Protein AF-A0A835RKT8-F1 (afdb_monomer)

InterPro domains:
  IPR011527 ABC transporter type 1, transmembrane domain [PF00664] (12-120)
  IPR011527 ABC transporter type 1, transmembrane domain [PS50929] (11-123)
  IPR036640 ABC transporter type 1, transmembrane domain superfamily [G3DSA:1.20.1560.10] (1-123)
  IPR036640 ABC transporter type 1, transmembrane domain superfamily [SSF90123] (6-122)

pLDDT: mean 78.13, std 9.98, range [38.5, 91.0]

Radius of gyration: 26.15 Å; Cα contacts (8 Å, |Δi|>4): 42; chains: 1; bounding box: 47×31×78 Å

Sequence (123 aa):
MINASAWRQALLGGAGAIVFGAVKPVYCYALGGLIMVYFIKDHDEMKDKTRTYALIFVGLSVVSLVVNILQHYNLGVMGENLTRRVRERMLSKILTFEVGWFDEEENSTGAICSRIANNATVV

Nearest PDB structures (foldseek):
  4ayw-assembly1_A-2  TM=8.638E-01  e=2.128E-02  Homo sapiens
  7y48-assembly1_B  TM=8.694E-01  e=2.389E-02  Homo sapiens
  8px9-assembly1_A  TM=7.807E-01  e=4.395E+00  Escherichia coli
  5szi-assembly1_B  TM=6.544E-01  e=3.290E+00  Homo sapiens

Secondary structure (DSSP, 8-state):
---HHHHHHHHHHHHHHHHHHHHHHHHHHHHHHHHHHTT-S-HHHHHHHHHHHHHHHHHHHHHHHHHHHHHHHHHHHHHHHHHHHHHHHHHHHHTTS-GGGGSSGGG-HHHHHHHHHHHHH--

Solvent-accessible surface area (backbone atoms only — not comparable to full-atom values): 6950 Å² total; per-residue (Å²): 140,91,53,73,70,59,51,54,54,51,49,54,44,50,54,45,47,52,54,56,59,50,48,54,62,53,50,52,51,53,50,55,52,51,59,57,44,71,70,50,87,50,70,68,63,34,53,56,52,51,54,53,52,50,52,52,50,53,53,52,50,54,52,52,51,53,47,49,53,51,44,55,50,51,50,51,57,50,48,54,54,48,54,52,52,51,51,53,51,53,52,59,53,57,75,67,57,59,74,73,60,48,70,38,87,81,42,25,72,67,51,45,53,50,48,55,54,52,67,66,63,73,118

Foldseek 3Di:
DPPDVVVVLVVVLVVLVVVLVVLVVVVVVLVVVLVVLVPDPDPVSSVVVNVVSVVVVVVSVVSNVVSVVSNVVSCVVSLVVVLVVVLVVLVVVLVPDDPVQCVDPCNPPVNSVVVNVVVSPPD

Organism: Vanilla planifolia (NCBI:txid51239)

Structure (mmCIF, N/CA/C/O backbone):
data_AF-A0A835RKT8-F1
#
_entry.id   AF-A0A835RKT8-F1
#
loop_
_atom_site.group_PDB
_atom_site.id
_atom_site.type_symbol
_atom_site.label_atom_id
_atom_site.label_alt_id
_atom_site.label_comp_id
_atom_site.label_asym_id
_atom_site.label_entity_id
_atom_site.label_seq_id
_atom_site.pdbx_PDB_ins_code
_atom_site.Cartn_x
_atom_site.Cartn_y
_atom_site.Cartn_z
_atom_site.occupancy
_atom_site.B_iso_or_equiv
_atom_site.auth_seq_id
_atom_site.auth_comp_id
_atom_site.auth_asym_id
_atom_site.auth_atom_id
_atom_site.pdbx_PDB_model_num
ATOM 1 N N . MET A 1 1 ? -7.657 -16.814 22.144 1.00 38.50 1 MET A N 1
ATOM 2 C CA . MET A 1 1 ? -7.070 -16.970 20.790 1.00 38.50 1 MET A CA 1
ATOM 3 C C . MET A 1 1 ? -7.562 -15.822 19.908 1.00 38.50 1 MET A C 1
ATOM 5 O O . MET A 1 1 ? -8.619 -15.916 19.310 1.00 38.50 1 MET A O 1
ATOM 9 N N . ILE A 1 2 ? -6.868 -14.681 19.934 1.00 46.84 2 ILE A N 1
ATOM 10 C CA . ILE A 1 2 ? -7.383 -13.370 19.468 1.00 46.84 2 ILE A CA 1
ATOM 11 C C . ILE A 1 2 ? -6.818 -12.957 18.087 1.00 46.84 2 ILE A C 1
ATOM 13 O O . ILE A 1 2 ? -7.225 -11.948 17.522 1.00 46.84 2 ILE A O 1
ATOM 17 N N . ASN A 1 3 ? -5.899 -13.740 17.512 1.00 50.81 3 ASN A N 1
ATOM 18 C CA . ASN A 1 3 ? -4.944 -13.220 16.525 1.00 50.81 3 ASN A CA 1
ATOM 19 C C . ASN A 1 3 ? -5.051 -13.803 15.101 1.00 50.81 3 ASN A C 1
ATOM 21 O O . ASN A 1 3 ? -4.413 -13.306 14.181 1.00 50.81 3 ASN A O 1
ATOM 25 N N . ALA A 1 4 ? -5.857 -14.847 14.886 1.00 53.69 4 ALA A N 1
ATOM 26 C CA . ALA A 1 4 ? -5.795 -15.631 13.648 1.00 53.69 4 ALA A CA 1
ATOM 27 C C . ALA A 1 4 ? -6.258 -14.875 12.383 1.00 53.69 4 ALA A C 1
ATOM 29 O O . ALA A 1 4 ? -5.675 -15.075 11.318 1.00 53.69 4 ALA A O 1
ATOM 30 N N . SER A 1 5 ? -7.265 -13.987 12.472 1.00 53.41 5 SER A N 1
ATOM 31 C CA . SER A 1 5 ? -7.754 -13.248 11.288 1.00 53.41 5 SER A CA 1
ATOM 32 C C . SER A 1 5 ? -6.877 -12.044 10.935 1.00 53.41 5 SER A C 1
ATOM 34 O O . SER A 1 5 ? -6.636 -11.785 9.759 1.00 53.41 5 SER A O 1
ATOM 36 N N . ALA A 1 6 ? -6.359 -11.344 11.951 1.00 56.84 6 ALA A N 1
ATOM 37 C CA . ALA A 1 6 ? -5.494 -10.182 11.769 1.00 56.84 6 ALA A CA 1
ATOM 38 C C . ALA A 1 6 ? -4.120 -10.590 11.226 1.00 56.84 6 ALA A C 1
ATOM 40 O O . ALA A 1 6 ? -3.572 -9.891 10.385 1.00 56.84 6 ALA A O 1
ATOM 41 N N . TRP A 1 7 ? -3.590 -11.750 11.631 1.00 64.44 7 TRP A N 1
ATOM 42 C CA . TRP A 1 7 ? -2.313 -12.251 11.114 1.00 64.44 7 TRP A CA 1
ATOM 43 C C . TRP A 1 7 ? -2.357 -12.607 9.632 1.00 64.44 7 TRP A C 1
ATOM 45 O O . TRP A 1 7 ? -1.387 -12.348 8.931 1.00 64.44 7 TRP A O 1
ATOM 55 N N . ARG A 1 8 ? -3.477 -13.131 9.117 1.00 60.97 8 ARG A N 1
ATOM 56 C CA . ARG A 1 8 ? -3.616 -13.368 7.669 1.00 60.97 8 ARG A CA 1
ATOM 57 C C . ARG A 1 8 ? -3.624 -12.063 6.874 1.00 60.97 8 ARG A C 1
ATOM 59 O O . ARG A 1 8 ? -2.956 -11.989 5.850 1.00 60.97 8 ARG A O 1
ATOM 66 N N . GLN A 1 9 ? -4.326 -11.038 7.356 1.00 66.19 9 GLN A N 1
ATOM 67 C CA . GLN A 1 9 ? -4.347 -9.715 6.719 1.00 66.19 9 GLN A CA 1
ATOM 68 C C . GLN A 1 9 ? -2.996 -8.995 6.846 1.00 66.19 9 GLN A C 1
ATOM 70 O O . GLN A 1 9 ? -2.528 -8.405 5.878 1.00 66.19 9 GLN A O 1
ATOM 75 N N . ALA A 1 10 ? -2.322 -9.121 7.990 1.00 67.12 10 ALA A N 1
ATOM 76 C CA . ALA A 1 10 ? -0.979 -8.589 8.202 1.00 67.12 10 ALA A CA 1
ATOM 77 C C . ALA A 1 10 ? 0.080 -9.300 7.342 1.00 67.12 10 ALA A C 1
ATOM 79 O O . ALA A 1 10 ? 0.969 -8.640 6.818 1.00 67.12 10 ALA A O 1
ATOM 80 N N . LEU A 1 11 ? -0.024 -10.618 7.138 1.00 70.94 11 LEU A N 1
ATOM 81 C CA . LEU A 1 11 ? 0.861 -11.370 6.239 1.00 70.94 11 LEU A CA 1
ATOM 82 C C . LEU A 1 11 ? 0.622 -11.009 4.767 1.00 70.94 11 LEU A C 1
ATOM 84 O O . LEU A 1 11 ? 1.586 -10.823 4.030 1.00 70.94 11 LEU A O 1
ATOM 88 N N . LEU A 1 12 ? -0.639 -10.857 4.345 1.00 69.88 12 LEU A N 1
ATOM 89 C CA . LEU A 1 12 ? -0.988 -10.372 3.001 1.00 69.88 12 LEU A CA 1
ATOM 90 C C . LEU A 1 12 ? -0.484 -8.940 2.765 1.00 69.88 12 LEU A C 1
ATOM 92 O O . LEU A 1 12 ? 0.108 -8.662 1.723 1.00 69.88 12 LEU A O 1
ATOM 96 N N . GLY A 1 13 ? -0.653 -8.051 3.747 1.00 70.12 13 GLY A N 1
ATOM 97 C CA . GLY A 1 13 ? -0.119 -6.689 3.705 1.00 70.12 13 GLY A CA 1
ATOM 98 C C . GLY A 1 13 ? 1.411 -6.648 3.718 1.00 70.12 13 GLY A C 1
ATOM 99 O O . GLY A 1 13 ? 2.006 -5.893 2.956 1.00 70.12 13 GLY A O 1
ATOM 100 N N . GLY A 1 14 ? 2.057 -7.499 4.519 1.00 74.81 14 GLY A N 1
ATOM 101 C CA . GLY A 1 14 ? 3.514 -7.628 4.580 1.00 74.81 14 GLY A CA 1
ATOM 102 C C . GLY A 1 14 ? 4.115 -8.140 3.271 1.00 74.81 14 GLY A C 1
ATOM 103 O O . GLY A 1 14 ? 5.086 -7.571 2.778 1.00 74.81 14 GLY A O 1
ATOM 104 N N . ALA A 1 15 ? 3.497 -9.150 2.652 1.00 74.69 15 ALA A N 1
ATOM 105 C CA . ALA A 1 15 ? 3.885 -9.617 1.323 1.00 74.69 15 ALA A CA 1
ATOM 106 C C . ALA A 1 15 ? 3.723 -8.509 0.265 1.00 74.69 15 ALA A C 1
ATOM 108 O O . ALA A 1 15 ? 4.632 -8.289 -0.535 1.00 74.69 15 ALA A O 1
ATOM 109 N N . GLY A 1 16 ? 2.618 -7.755 0.307 1.00 72.06 16 GLY A N 1
ATOM 110 C CA . GLY A 1 16 ? 2.408 -6.587 -0.556 1.00 72.06 16 GLY A CA 1
ATOM 111 C C . GLY A 1 16 ? 3.464 -5.494 -0.359 1.00 72.06 16 GLY A C 1
ATOM 112 O O . GLY A 1 16 ? 3.986 -4.960 -1.337 1.00 72.06 16 GLY A O 1
ATOM 113 N N . ALA A 1 17 ? 3.853 -5.216 0.888 1.00 75.69 17 ALA A N 1
ATOM 114 C CA . ALA A 1 17 ? 4.872 -4.222 1.218 1.00 75.69 17 ALA A CA 1
ATOM 115 C C . ALA A 1 17 ? 6.274 -4.621 0.726 1.00 75.69 17 ALA A C 1
ATOM 117 O O . ALA A 1 17 ? 7.021 -3.762 0.260 1.00 75.69 17 ALA A O 1
ATOM 118 N N . ILE A 1 18 ? 6.625 -5.912 0.774 1.00 82.19 18 ILE A N 1
ATOM 119 C CA . ILE A 1 18 ? 7.893 -6.424 0.225 1.00 82.19 18 ILE A CA 1
ATOM 120 C C . ILE A 1 18 ? 7.930 -6.228 -1.294 1.00 82.19 18 ILE A C 1
ATOM 122 O O . ILE A 1 18 ? 8.919 -5.720 -1.826 1.00 82.19 18 ILE A O 1
ATOM 126 N N . VAL A 1 19 ? 6.840 -6.573 -1.987 1.00 79.38 19 VAL A N 1
ATOM 127 C CA . VAL A 1 19 ? 6.727 -6.379 -3.440 1.00 79.38 19 VAL A CA 1
ATOM 128 C C . VAL A 1 19 ? 6.824 -4.893 -3.790 1.00 79.38 19 VAL A C 1
ATOM 130 O O . VAL A 1 19 ? 7.594 -4.524 -4.674 1.00 79.38 19 VAL A O 1
ATOM 133 N N . PHE A 1 20 ? 6.127 -4.021 -3.058 1.00 78.44 20 PHE A N 1
ATOM 134 C CA . PHE A 1 20 ? 6.202 -2.575 -3.266 1.00 78.44 20 PHE A CA 1
ATOM 135 C C . PHE A 1 20 ? 7.601 -2.002 -2.982 1.00 78.44 20 PHE A C 1
ATOM 137 O O . PHE A 1 20 ? 8.097 -1.151 -3.724 1.00 78.44 20 PHE A O 1
ATOM 144 N N . GLY A 1 21 ? 8.277 -2.501 -1.945 1.00 80.62 21 GLY A N 1
ATOM 145 C CA . GLY A 1 21 ? 9.654 -2.134 -1.620 1.00 80.62 21 GLY A CA 1
ATOM 146 C C . GLY A 1 21 ? 10.642 -2.515 -2.724 1.00 80.62 21 GLY A C 1
ATOM 147 O O . GLY A 1 21 ? 11.534 -1.727 -3.032 1.00 80.62 21 GLY A O 1
ATOM 148 N N . ALA A 1 22 ? 10.441 -3.670 -3.367 1.00 84.75 22 ALA A N 1
ATOM 149 C CA . ALA A 1 22 ? 11.265 -4.150 -4.476 1.00 84.75 22 ALA A CA 1
ATOM 150 C C . ALA A 1 22 ? 11.046 -3.377 -5.792 1.00 84.75 22 ALA A C 1
ATOM 152 O O . ALA A 1 22 ? 11.960 -3.298 -6.612 1.00 84.75 22 ALA A O 1
ATOM 153 N N . VAL A 1 23 ? 9.887 -2.738 -5.990 1.00 84.06 23 VAL A N 1
ATOM 154 C CA . VAL A 1 23 ? 9.631 -1.907 -7.184 1.00 84.06 23 VAL A CA 1
ATOM 155 C C . VAL A 1 23 ? 10.607 -0.727 -7.273 1.00 84.06 23 VAL A C 1
ATOM 157 O O . VAL A 1 23 ? 11.064 -0.401 -8.366 1.00 84.06 23 VAL A O 1
ATOM 160 N N . LYS A 1 24 ? 10.985 -0.105 -6.147 1.00 80.94 24 LYS A N 1
ATOM 161 C CA . LYS A 1 24 ? 11.893 1.060 -6.133 1.00 80.94 24 LYS A CA 1
ATOM 162 C C . LYS A 1 24 ? 13.303 0.776 -6.687 1.00 80.94 24 LYS A C 1
ATOM 164 O O . LYS A 1 24 ? 13.741 1.526 -7.561 1.00 80.94 24 LYS A O 1
ATOM 169 N N . PRO A 1 25 ? 14.035 -0.264 -6.240 1.00 89.25 25 PRO A N 1
ATOM 170 C CA . PRO A 1 25 ? 15.337 -0.596 -6.815 1.00 89.25 25 PRO A CA 1
ATOM 171 C C . PRO A 1 25 ? 15.233 -1.067 -8.270 1.00 89.25 25 PRO A C 1
ATOM 173 O O . PRO A 1 25 ? 16.083 -0.695 -9.075 1.00 89.25 25 PRO A O 1
ATOM 176 N N . VAL A 1 26 ? 14.178 -1.804 -8.641 1.00 86.81 26 VAL A N 1
ATOM 177 C CA . VAL A 1 26 ? 13.948 -2.215 -10.041 1.00 86.81 26 VAL A CA 1
ATOM 178 C C . VAL A 1 26 ? 13.726 -0.998 -10.943 1.00 86.81 26 VAL A C 1
ATOM 180 O O . VAL A 1 26 ? 14.301 -0.919 -12.026 1.00 86.81 26 VAL A O 1
ATOM 183 N N . TYR A 1 27 ? 12.956 -0.013 -10.477 1.00 86.00 27 TYR A N 1
ATOM 184 C CA . TYR A 1 27 ? 12.746 1.254 -11.176 1.00 86.00 27 TYR A CA 1
ATOM 185 C C . TYR A 1 27 ? 14.058 2.032 -11.361 1.00 86.00 27 TYR A C 1
ATOM 187 O O . TYR A 1 27 ? 14.348 2.510 -12.456 1.00 86.00 27 TYR A O 1
ATOM 195 N N . CYS A 1 28 ? 14.887 2.108 -10.315 1.00 88.69 28 CYS A N 1
ATOM 196 C CA . CYS A 1 28 ? 16.209 2.735 -10.383 1.00 88.69 28 CYS A CA 1
ATOM 197 C C . CYS A 1 28 ? 17.122 2.036 -11.407 1.00 88.69 28 CYS A C 1
ATOM 199 O O . CYS A 1 28 ? 17.743 2.694 -12.241 1.00 88.69 28 CYS A O 1
ATOM 201 N N . TYR A 1 29 ? 17.149 0.701 -11.398 1.00 88.75 29 TYR A N 1
ATOM 202 C CA . TYR A 1 29 ? 17.925 -0.087 -12.353 1.00 88.75 29 TYR A CA 1
ATOM 203 C C . TYR A 1 29 ? 17.454 0.125 -13.800 1.00 88.75 29 TYR A C 1
ATOM 205 O O . TYR A 1 29 ? 18.272 0.355 -14.691 1.00 88.75 29 TYR A O 1
ATOM 213 N N . ALA A 1 30 ? 16.138 0.114 -14.036 1.00 86.44 30 ALA A N 1
ATOM 214 C CA . ALA A 1 30 ? 15.562 0.375 -15.353 1.00 86.44 30 ALA A CA 1
ATOM 215 C C . ALA A 1 30 ? 15.892 1.790 -15.860 1.00 86.44 30 ALA A C 1
ATOM 217 O O . ALA A 1 30 ? 16.220 1.953 -17.035 1.00 86.44 30 ALA A O 1
ATOM 218 N N . LEU A 1 31 ? 15.867 2.799 -14.978 1.00 86.62 31 LEU A N 1
ATOM 219 C CA . LEU A 1 31 ? 16.276 4.165 -15.320 1.00 86.62 31 LEU A CA 1
ATOM 220 C C . LEU A 1 31 ? 17.762 4.244 -15.681 1.00 86.62 31 LEU A C 1
ATOM 222 O O . LEU A 1 31 ? 18.110 4.872 -16.678 1.00 86.62 31 LEU A O 1
ATOM 226 N N . GLY A 1 32 ? 18.632 3.581 -14.916 1.00 89.38 32 GLY A N 1
ATOM 227 C CA . GLY A 1 32 ? 20.060 3.508 -15.231 1.00 89.38 32 GLY A CA 1
ATOM 228 C C . GLY A 1 32 ? 20.323 2.867 -16.597 1.00 89.38 32 GLY A C 1
ATOM 229 O O . GLY A 1 32 ? 21.102 3.396 -17.388 1.00 89.38 32 GLY A O 1
ATOM 230 N N . GLY A 1 33 ? 19.618 1.774 -16.912 1.00 85.44 33 GLY A N 1
ATOM 231 C CA . GLY A 1 33 ? 19.687 1.120 -18.222 1.00 85.44 33 GLY A CA 1
ATOM 232 C C . GLY A 1 33 ? 19.199 2.012 -19.367 1.00 85.44 33 GLY A C 1
ATOM 233 O O . GLY A 1 33 ? 19.848 2.080 -20.408 1.00 85.44 33 GLY A O 1
ATOM 234 N N . LEU A 1 34 ? 18.110 2.758 -19.157 1.00 85.25 34 LEU A N 1
ATOM 235 C CA . LEU A 1 34 ? 17.597 3.711 -20.142 1.00 85.25 34 LEU A CA 1
ATOM 236 C C . LEU A 1 34 ? 18.621 4.814 -20.447 1.00 85.25 34 LEU A C 1
ATOM 238 O O . LEU A 1 34 ? 18.857 5.109 -21.615 1.00 85.25 34 LEU A O 1
ATOM 242 N N . ILE A 1 35 ? 19.265 5.382 -19.423 1.00 87.00 35 ILE A N 1
ATOM 243 C CA . ILE A 1 35 ? 20.306 6.408 -19.602 1.00 87.00 35 ILE A CA 1
ATOM 244 C C . ILE A 1 35 ? 21.475 5.859 -20.433 1.00 87.00 35 ILE A C 1
ATOM 246 O O . ILE A 1 35 ? 21.963 6.555 -21.317 1.00 87.00 35 ILE A O 1
ATOM 250 N N . MET A 1 36 ? 21.888 4.607 -20.211 1.00 84.06 36 MET A N 1
ATOM 251 C CA . MET A 1 36 ? 22.960 3.974 -20.994 1.00 84.06 36 MET A CA 1
ATOM 252 C C . MET A 1 36 ? 22.587 3.782 -22.469 1.00 84.06 36 MET A C 1
ATOM 254 O O . MET A 1 36 ? 23.427 3.989 -23.343 1.00 84.06 36 MET A O 1
ATOM 258 N N . VAL A 1 37 ? 21.329 3.441 -22.765 1.00 83.50 37 VAL A N 1
ATOM 259 C CA . VAL A 1 37 ? 20.829 3.308 -24.147 1.00 83.50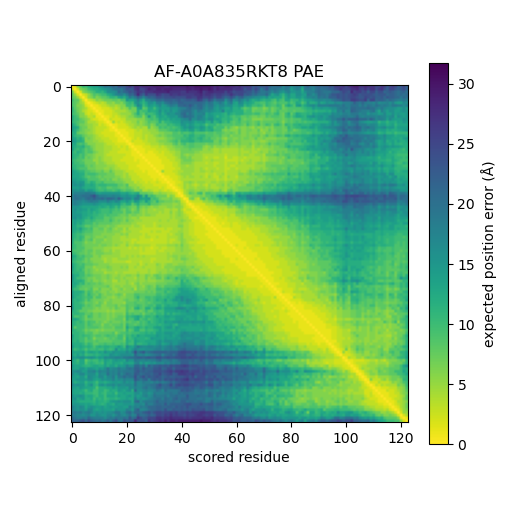 37 VAL A CA 1
ATOM 260 C C . VAL A 1 37 ? 20.909 4.633 -24.910 1.00 83.50 37 VAL A C 1
ATOM 262 O O . VAL A 1 37 ? 21.222 4.627 -26.097 1.00 83.50 37 VAL A O 1
ATOM 265 N N . TYR A 1 38 ? 20.707 5.769 -24.238 1.00 80.31 38 TYR A N 1
ATOM 266 C CA . TYR A 1 38 ? 20.835 7.094 -24.859 1.00 80.31 38 TYR A CA 1
ATOM 267 C C . TYR A 1 38 ? 22.266 7.442 -25.305 1.00 80.31 38 TYR A C 1
ATOM 269 O O . TYR A 1 38 ? 22.439 8.354 -26.110 1.00 80.31 38 TYR A O 1
ATOM 277 N N . PHE A 1 39 ? 23.290 6.731 -24.823 1.00 82.62 39 PHE A N 1
ATOM 278 C CA . PHE A 1 39 ? 24.676 6.919 -25.268 1.00 82.62 39 PHE A CA 1
ATOM 279 C C . PHE A 1 39 ? 25.046 6.077 -26.504 1.00 82.62 39 PHE A C 1
ATOM 281 O O . PHE A 1 39 ? 26.168 6.193 -27.007 1.00 82.62 39 PHE A O 1
ATOM 288 N N . ILE A 1 40 ? 24.135 5.240 -27.016 1.00 80.56 40 ILE A N 1
ATOM 289 C CA . ILE A 1 40 ? 24.356 4.454 -28.237 1.00 80.56 40 ILE A CA 1
ATOM 290 C C . ILE A 1 40 ? 24.338 5.397 -29.451 1.00 80.56 40 ILE A C 1
ATOM 292 O O . ILE A 1 40 ? 23.414 6.185 -29.629 1.00 80.56 40 ILE A O 1
ATOM 296 N N . LYS A 1 41 ? 25.375 5.330 -30.299 1.00 72.62 41 LYS A N 1
ATOM 297 C CA . LYS A 1 41 ? 25.501 6.185 -31.497 1.00 72.62 41 LYS A CA 1
ATOM 298 C C . LYS A 1 41 ? 24.505 5.830 -32.608 1.00 72.62 41 LYS A C 1
ATOM 300 O O . LYS A 1 41 ? 24.194 6.685 -33.437 1.00 72.62 41 LYS A O 1
ATOM 305 N N . ASP A 1 42 ? 24.032 4.588 -32.633 1.00 81.31 42 ASP A N 1
ATOM 306 C CA . ASP A 1 42 ? 23.115 4.083 -33.651 1.00 81.31 42 ASP A CA 1
ATOM 307 C C . ASP A 1 42 ? 21.651 4.415 -33.309 1.00 81.31 42 ASP A C 1
ATOM 309 O O . ASP A 1 42 ? 21.134 4.048 -32.251 1.00 81.31 42 ASP A O 1
ATOM 313 N N . HIS A 1 43 ? 20.985 5.156 -34.197 1.00 76.94 43 HIS A N 1
ATOM 314 C CA . HIS A 1 43 ? 19.666 5.739 -33.929 1.00 76.94 43 HIS A CA 1
ATOM 315 C C . HIS A 1 43 ? 18.530 4.713 -33.980 1.00 76.94 43 HIS A C 1
ATOM 317 O O . HIS A 1 43 ? 17.530 4.886 -33.276 1.00 76.94 43 HIS A O 1
ATOM 323 N N . ASP A 1 44 ? 18.657 3.667 -34.798 1.00 80.44 44 ASP A N 1
ATOM 324 C CA . ASP A 1 44 ? 17.617 2.641 -34.910 1.00 80.44 44 ASP A CA 1
ATOM 325 C C . ASP A 1 44 ? 17.664 1.663 -33.731 1.00 80.44 44 ASP A C 1
ATOM 327 O O . ASP A 1 44 ? 16.622 1.347 -33.151 1.00 80.44 44 ASP A O 1
AT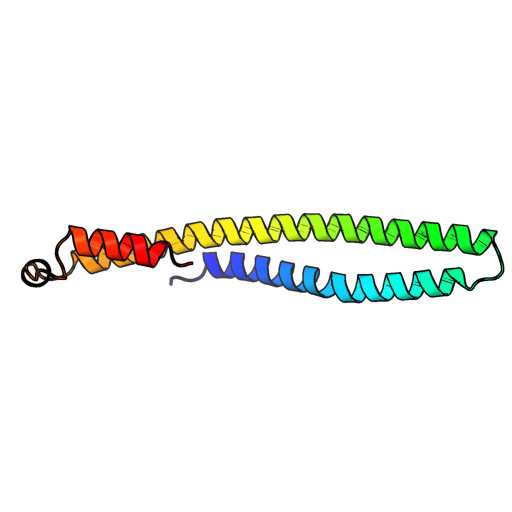OM 331 N N . GLU A 1 45 ? 18.862 1.278 -33.281 1.00 79.56 45 GLU A N 1
ATOM 332 C CA . GLU A 1 45 ? 19.019 0.425 -32.097 1.00 79.56 45 GLU A CA 1
ATOM 333 C C . GLU A 1 45 ? 18.590 1.151 -30.810 1.00 79.56 45 GLU A C 1
ATOM 335 O O . GLU A 1 45 ? 17.932 0.561 -29.947 1.00 79.56 45 GLU A O 1
ATOM 340 N N . MET A 1 46 ? 18.862 2.458 -30.705 1.00 82.50 46 MET A N 1
ATOM 341 C CA . MET A 1 46 ? 18.384 3.282 -29.592 1.00 82.50 46 MET A CA 1
ATOM 342 C C . MET A 1 46 ? 16.851 3.262 -29.493 1.00 82.50 46 MET A C 1
ATOM 344 O O . MET A 1 46 ? 16.307 3.029 -28.413 1.00 82.50 46 MET A O 1
ATOM 348 N N . LYS A 1 47 ? 16.134 3.455 -30.609 1.00 81.06 47 LYS A N 1
ATOM 349 C CA . LYS A 1 47 ? 14.660 3.476 -30.616 1.00 81.06 47 LYS A CA 1
ATOM 350 C C . LYS A 1 47 ? 14.055 2.147 -30.166 1.00 81.06 47 LYS A C 1
ATOM 352 O O . LYS A 1 47 ? 13.094 2.153 -29.392 1.00 81.06 47 LYS A O 1
ATOM 357 N N . ASP A 1 48 ? 14.606 1.025 -30.623 1.00 85.88 48 ASP A N 1
ATOM 358 C CA . ASP A 1 48 ? 14.086 -0.304 -30.288 1.00 85.88 48 ASP A CA 1
ATOM 359 C C . ASP A 1 48 ? 14.303 -0.650 -28.803 1.00 85.88 48 ASP A C 1
ATOM 361 O O . ASP A 1 48 ? 13.383 -1.080 -28.088 1.00 85.88 48 ASP A O 1
ATOM 365 N N . LYS A 1 49 ? 15.495 -0.338 -28.279 1.00 83.38 49 LYS A N 1
ATOM 366 C CA . LYS A 1 49 ? 15.811 -0.501 -26.855 1.00 83.38 49 LYS A CA 1
ATOM 367 C C . LYS A 1 49 ? 14.952 0.418 -25.988 1.00 83.38 49 LYS A C 1
ATOM 369 O O . LYS A 1 49 ? 14.345 -0.059 -25.028 1.00 83.38 49 LYS A O 1
ATOM 374 N N . THR A 1 50 ? 14.818 1.699 -26.337 1.00 85.62 50 THR A N 1
ATOM 375 C CA . THR A 1 50 ? 13.966 2.651 -25.603 1.00 85.62 50 THR A CA 1
ATOM 376 C C . THR A 1 50 ? 12.508 2.197 -25.569 1.00 85.62 50 THR A C 1
ATOM 378 O O . THR A 1 50 ? 11.880 2.265 -24.512 1.00 85.62 50 THR A O 1
ATOM 381 N N . ARG A 1 51 ? 11.970 1.671 -26.677 1.00 86.25 51 ARG A N 1
ATOM 382 C CA . ARG A 1 51 ? 10.607 1.117 -26.719 1.00 86.25 51 ARG A CA 1
ATOM 383 C C . ARG A 1 51 ? 10.445 -0.062 -25.757 1.00 86.25 51 ARG A C 1
ATOM 385 O O . ARG A 1 51 ? 9.434 -0.146 -25.060 1.00 86.25 51 ARG A O 1
ATOM 392 N N .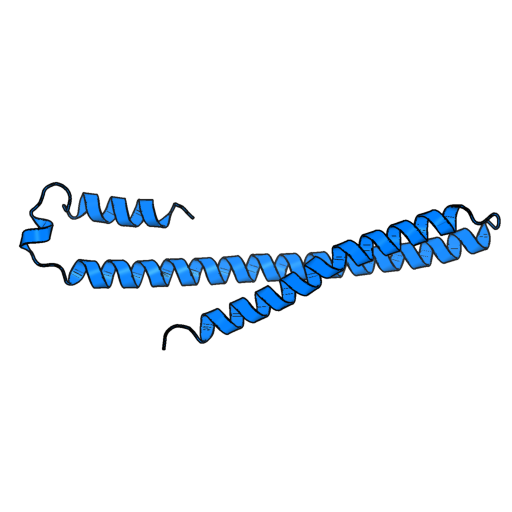 THR A 1 52 ? 11.446 -0.934 -25.676 1.00 86.62 52 THR A N 1
ATOM 393 C CA . THR A 1 52 ? 11.452 -2.067 -24.739 1.00 86.62 52 THR A CA 1
ATOM 394 C C . THR A 1 52 ? 11.472 -1.592 -23.282 1.00 86.62 52 THR A C 1
ATOM 396 O O . THR A 1 52 ? 10.646 -2.032 -22.481 1.00 86.62 52 THR A O 1
ATOM 399 N N . TYR A 1 53 ? 12.343 -0.638 -22.934 1.00 86.69 53 TYR A N 1
ATOM 400 C CA . TYR A 1 53 ? 12.379 -0.051 -21.587 1.00 86.69 53 TYR A CA 1
ATOM 401 C C . TYR A 1 53 ? 11.076 0.679 -21.235 1.00 86.69 53 TYR A C 1
ATOM 403 O O . TYR A 1 53 ? 10.582 0.532 -20.118 1.00 86.69 53 TYR A O 1
ATOM 411 N N . ALA A 1 54 ? 10.470 1.406 -22.178 1.00 87.31 54 ALA A N 1
ATOM 412 C CA . ALA A 1 54 ? 9.188 2.078 -21.972 1.00 87.31 54 ALA A CA 1
ATOM 413 C C . ALA A 1 54 ? 8.062 1.088 -21.624 1.00 87.31 54 ALA A C 1
ATOM 415 O O . ALA A 1 54 ? 7.288 1.341 -20.700 1.00 87.31 54 ALA A O 1
ATOM 416 N N . LEU A 1 55 ? 8.002 -0.070 -22.294 1.00 88.56 55 LEU A N 1
ATOM 417 C CA . LEU A 1 55 ? 7.041 -1.129 -21.959 1.00 88.56 55 LEU A CA 1
ATOM 418 C C . LEU A 1 55 ? 7.263 -1.691 -20.545 1.00 88.56 55 LEU A C 1
ATOM 420 O O . LEU A 1 55 ? 6.293 -1.921 -19.821 1.00 88.56 55 LEU A O 1
ATOM 424 N N . ILE A 1 56 ? 8.521 -1.857 -20.124 1.00 88.12 56 ILE A N 1
ATOM 425 C CA . ILE A 1 56 ? 8.866 -2.294 -18.760 1.00 88.12 56 ILE A CA 1
ATOM 426 C C . ILE A 1 56 ? 8.395 -1.266 -17.720 1.00 88.12 56 ILE A C 1
ATOM 428 O O . ILE A 1 56 ? 7.808 -1.651 -16.707 1.00 88.12 56 ILE A O 1
ATOM 432 N N . PHE A 1 57 ? 8.589 0.034 -17.974 1.00 86.81 57 PHE A N 1
ATOM 433 C CA . PHE A 1 57 ? 8.094 1.096 -17.091 1.00 86.81 57 PHE A CA 1
ATOM 434 C C . PHE A 1 57 ? 6.573 1.077 -16.960 1.00 86.81 57 PHE A C 1
ATOM 436 O O . PHE A 1 57 ? 6.065 1.138 -15.842 1.00 86.81 57 PHE A O 1
ATOM 443 N N . VAL A 1 58 ? 5.846 0.926 -18.071 1.00 91.00 58 VAL A N 1
ATOM 444 C CA . VAL A 1 58 ? 4.379 0.821 -18.045 1.00 91.00 58 VAL A CA 1
ATOM 445 C C . VAL A 1 58 ? 3.934 -0.392 -17.223 1.00 91.00 58 VAL A C 1
ATOM 447 O O . VAL A 1 58 ? 3.054 -0.261 -16.370 1.00 91.00 58 VAL A O 1
ATOM 450 N N . GLY A 1 59 ? 4.573 -1.550 -17.411 1.00 89.62 59 GLY A N 1
ATOM 451 C CA . GLY A 1 59 ? 4.292 -2.750 -16.618 1.00 89.62 59 GLY A CA 1
ATOM 452 C C . GLY A 1 59 ? 4.510 -2.532 -15.117 1.00 89.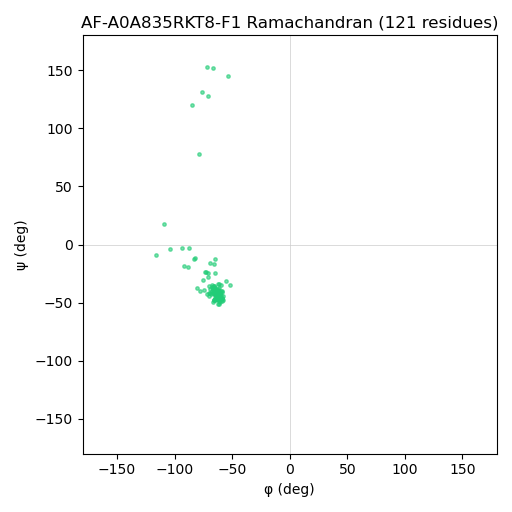62 59 GLY A C 1
ATOM 453 O O . GLY A 1 59 ? 3.636 -2.850 -14.309 1.00 89.62 59 GLY A O 1
ATOM 454 N N . LEU A 1 60 ? 5.637 -1.920 -14.737 1.00 87.94 60 LEU A N 1
ATOM 455 C CA . LEU A 1 60 ? 5.940 -1.578 -13.343 1.00 87.94 60 LEU A CA 1
ATOM 456 C C . LEU A 1 60 ? 4.923 -0.594 -12.748 1.00 87.94 60 LEU A C 1
ATOM 458 O O . LEU A 1 60 ? 4.508 -0.773 -11.601 1.00 87.94 60 LEU A O 1
ATOM 462 N N . SER A 1 61 ? 4.490 0.413 -13.511 1.00 88.25 61 SER A N 1
ATOM 463 C CA . SER A 1 61 ? 3.470 1.373 -13.074 1.00 88.25 61 SER A CA 1
ATOM 464 C C . SER A 1 61 ? 2.131 0.696 -12.781 1.00 88.25 61 SER A C 1
ATOM 466 O O . SER A 1 61 ? 1.535 0.965 -11.738 1.00 88.25 61 SER A O 1
ATOM 468 N N . VAL A 1 62 ? 1.680 -0.215 -13.649 1.00 90.69 62 VAL A N 1
ATOM 469 C CA . VAL A 1 62 ? 0.426 -0.960 -13.444 1.00 90.69 62 VAL A CA 1
ATOM 470 C C . VAL A 1 62 ? 0.509 -1.833 -12.191 1.00 90.69 62 VAL A C 1
ATOM 472 O O . VAL A 1 62 ? -0.392 -1.790 -11.353 1.00 90.69 62 VAL A O 1
ATOM 475 N N . VAL A 1 63 ? 1.605 -2.577 -12.013 1.00 86.50 63 VAL A N 1
ATOM 476 C CA . VAL A 1 63 ? 1.810 -3.417 -10.819 1.00 86.50 63 VAL A CA 1
ATOM 477 C C . VAL A 1 63 ? 1.830 -2.568 -9.545 1.00 86.50 63 VAL A C 1
ATOM 479 O O . VAL A 1 63 ? 1.148 -2.894 -8.575 1.00 86.50 63 VAL A O 1
ATOM 482 N N . SER A 1 64 ? 2.561 -1.451 -9.554 1.00 85.25 64 SER A N 1
ATOM 483 C CA . SER A 1 64 ? 2.652 -0.523 -8.420 1.00 85.25 64 SER A CA 1
ATOM 484 C C . SER A 1 64 ? 1.288 0.048 -8.015 1.00 85.25 64 SER A C 1
ATOM 486 O O . SER A 1 64 ? 0.985 0.150 -6.821 1.00 85.25 64 SER A O 1
ATOM 488 N N . LEU A 1 65 ? 0.443 0.372 -8.998 1.00 87.56 65 LEU A N 1
ATOM 489 C CA . LEU A 1 65 ? -0.910 0.879 -8.777 1.00 87.56 65 LEU A CA 1
ATOM 490 C C . LEU A 1 65 ? -1.797 -0.184 -8.117 1.00 87.56 65 LEU A C 1
ATOM 492 O O . LEU A 1 65 ? -2.439 0.101 -7.106 1.00 87.56 65 LEU A O 1
ATOM 496 N N . VAL A 1 66 ? -1.789 -1.417 -8.631 1.00 86.25 66 VAL A N 1
ATOM 497 C CA . VAL A 1 66 ? -2.569 -2.529 -8.057 1.00 86.25 66 VAL A CA 1
ATOM 498 C C . VAL A 1 66 ? -2.142 -2.813 -6.617 1.00 86.25 66 VAL A C 1
ATOM 500 O O . VAL A 1 66 ? -2.995 -2.934 -5.736 1.00 86.25 66 VAL A O 1
ATOM 503 N N . VAL A 1 67 ? -0.833 -2.876 -6.357 1.00 82.50 67 VAL A N 1
ATOM 504 C CA . VAL A 1 67 ? -0.301 -3.128 -5.010 1.00 82.50 67 VAL A CA 1
ATOM 505 C C . VAL A 1 67 ? -0.673 -2.000 -4.046 1.00 82.50 67 VAL A C 1
ATOM 507 O O . VAL A 1 67 ? -1.097 -2.294 -2.931 1.00 82.50 67 VAL A O 1
ATOM 510 N N . ASN A 1 68 ? -0.602 -0.731 -4.470 1.00 82.69 68 ASN A N 1
ATOM 511 C CA . ASN A 1 68 ? -1.031 0.400 -3.638 1.00 82.69 68 ASN A CA 1
ATOM 512 C C . ASN A 1 68 ? -2.507 0.315 -3.266 1.00 82.69 68 ASN A C 1
ATOM 514 O O . ASN A 1 68 ? -2.843 0.433 -2.089 1.00 82.69 68 ASN A O 1
ATOM 518 N N . ILE A 1 69 ? -3.388 0.090 -4.245 1.00 85.19 69 ILE A N 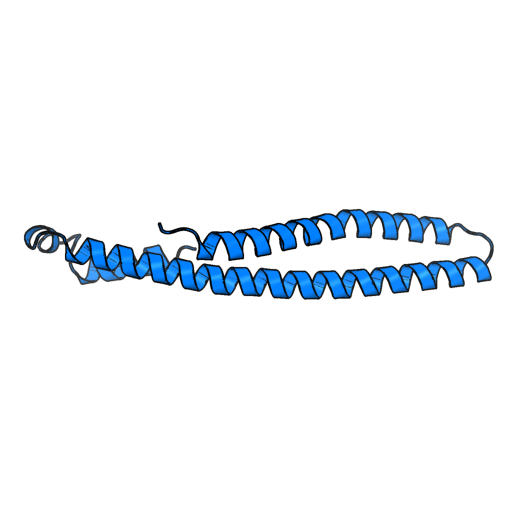1
ATOM 519 C CA . ILE A 1 69 ? -4.829 -0.020 -3.983 1.00 85.19 69 ILE A CA 1
ATOM 520 C C . ILE A 1 69 ? -5.091 -1.158 -2.998 1.00 85.19 69 ILE A C 1
ATOM 522 O O . ILE A 1 69 ? -5.810 -0.970 -2.017 1.00 85.19 69 ILE A O 1
ATOM 526 N N . LEU A 1 70 ? -4.472 -2.319 -3.219 1.00 81.31 70 LEU A N 1
ATOM 527 C CA . LEU A 1 70 ? -4.641 -3.475 -2.349 1.00 81.31 70 LEU A CA 1
ATOM 528 C C . LEU A 1 70 ? -4.120 -3.193 -0.933 1.00 81.31 70 LEU A C 1
ATOM 530 O O . LEU A 1 70 ? -4.773 -3.555 0.044 1.00 81.31 70 LEU A O 1
ATOM 534 N N . GLN A 1 71 ? -2.971 -2.532 -0.798 1.00 75.38 71 GLN A N 1
ATOM 535 C CA . GLN A 1 71 ? -2.394 -2.174 0.496 1.00 75.38 71 GLN A CA 1
ATOM 536 C C . GLN A 1 71 ? -3.272 -1.163 1.246 1.00 75.38 71 GLN A C 1
ATOM 538 O O . GLN A 1 71 ? -3.595 -1.398 2.410 1.00 75.38 71 GLN A O 1
ATOM 543 N N . HIS A 1 72 ? -3.713 -0.088 0.588 1.00 79.81 72 HIS A N 1
ATOM 544 C CA . HIS A 1 72 ? -4.599 0.914 1.187 1.00 79.81 72 HIS A CA 1
ATOM 545 C C . HIS A 1 72 ? -5.955 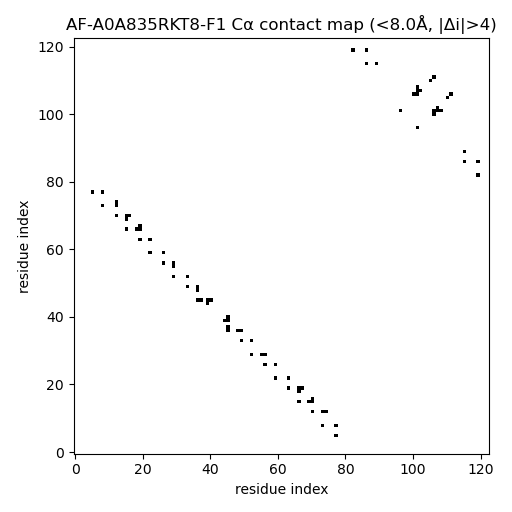0.325 1.581 1.00 79.81 72 HIS A C 1
ATOM 547 O O . HIS A 1 72 ? -6.450 0.606 2.672 1.00 79.81 72 HIS A O 1
ATOM 553 N N . TYR A 1 73 ? -6.524 -0.543 0.744 1.00 80.06 73 TYR A N 1
ATOM 554 C CA . TYR A 1 73 ? -7.774 -1.231 1.051 1.00 80.06 73 TYR A CA 1
ATOM 555 C C . TYR A 1 73 ? -7.630 -2.162 2.261 1.00 80.06 73 TYR A C 1
ATOM 557 O O . TYR A 1 73 ? -8.427 -2.096 3.197 1.00 80.06 73 TYR A O 1
ATOM 565 N N . ASN A 1 74 ? -6.581 -2.992 2.287 1.00 75.38 74 ASN A N 1
ATOM 566 C CA . ASN A 1 74 ? -6.323 -3.884 3.417 1.00 75.38 74 ASN A CA 1
ATOM 567 C C . ASN A 1 74 ? -6.072 -3.109 4.716 1.00 75.38 74 ASN A C 1
ATOM 569 O O . ASN A 1 74 ? -6.576 -3.520 5.758 1.00 75.38 74 ASN A O 1
ATOM 573 N N . LEU A 1 75 ? -5.341 -1.989 4.668 1.00 75.38 75 LEU A N 1
ATOM 574 C CA . LEU A 1 75 ? -5.121 -1.131 5.836 1.00 75.38 75 LEU A CA 1
ATOM 575 C C . LEU A 1 75 ? -6.415 -0.469 6.317 1.00 75.38 75 LEU A C 1
ATOM 577 O O . LEU A 1 75 ? -6.645 -0.430 7.521 1.00 75.38 75 LEU A O 1
ATOM 581 N N . GLY A 1 76 ? -7.281 -0.017 5.407 1.00 79.44 76 GLY A N 1
ATOM 582 C CA . GLY A 1 76 ? -8.591 0.535 5.763 1.00 79.44 76 GLY A CA 1
ATOM 583 C C . GLY A 1 76 ? -9.478 -0.494 6.466 1.00 79.44 76 GLY A C 1
ATOM 584 O O . GLY A 1 76 ? -9.950 -0.257 7.577 1.00 79.44 76 GLY A O 1
ATOM 585 N N . VAL A 1 77 ? -9.628 -1.682 5.872 1.00 77.06 77 VAL A N 1
ATOM 586 C CA . VAL A 1 77 ? -10.431 -2.777 6.446 1.00 77.06 77 VAL A CA 1
ATOM 587 C C . VAL A 1 77 ? -9.837 -3.285 7.764 1.00 77.06 77 VAL A C 1
ATOM 589 O O . VAL A 1 77 ? -10.568 -3.612 8.703 1.00 77.06 77 VAL A O 1
ATOM 592 N N . MET A 1 78 ? -8.509 -3.376 7.860 1.00 72.38 78 MET A N 1
ATOM 593 C CA . MET A 1 78 ? -7.831 -3.760 9.098 1.00 72.38 78 MET A CA 1
ATOM 594 C C . MET A 1 78 ? -8.008 -2.690 10.182 1.00 72.38 78 MET A C 1
ATOM 596 O O . MET A 1 78 ? -8.271 -3.047 11.331 1.00 72.38 78 MET A O 1
ATOM 600 N N . GLY A 1 79 ? -7.910 -1.408 9.822 1.00 75.25 79 GLY A N 1
ATOM 601 C CA . GLY A 1 79 ? -8.117 -0.273 10.718 1.00 75.25 79 GLY A CA 1
ATOM 602 C C . GLY A 1 79 ? -9.530 -0.252 11.290 1.00 75.25 79 GLY A C 1
ATOM 603 O O . GLY A 1 79 ? -9.698 -0.219 12.506 1.00 75.25 79 GLY A O 1
ATOM 604 N N . GLU A 1 80 ? -10.548 -0.401 10.441 1.00 78.50 80 GLU A N 1
ATOM 605 C CA . GLU A 1 80 ? -11.949 -0.444 10.877 1.00 78.50 80 GLU A CA 1
ATOM 606 C C . GLU A 1 80 ? -12.215 -1.615 11.840 1.00 78.50 80 GLU A C 1
ATOM 608 O O . GLU A 1 80 ? -12.812 -1.445 12.909 1.00 78.50 80 GLU A O 1
ATOM 613 N N . ASN A 1 81 ? -11.705 -2.807 11.511 1.00 77.56 81 ASN A N 1
ATOM 614 C CA . ASN A 1 81 ? -11.841 -3.983 12.369 1.00 77.56 81 ASN A CA 1
ATOM 615 C C . ASN A 1 81 ? -11.108 -3.831 13.708 1.00 77.56 81 ASN A C 1
ATOM 617 O O . ASN A 1 81 ? -11.601 -4.305 14.738 1.00 77.56 81 ASN A O 1
ATOM 621 N N . LEU A 1 82 ? -9.932 -3.201 13.710 1.00 75.00 82 LEU A N 1
ATOM 622 C CA . LEU A 1 82 ? -9.175 -2.946 14.930 1.00 75.00 82 LEU A CA 1
ATOM 623 C C . LEU A 1 82 ? -9.927 -1.959 15.829 1.00 75.00 82 LEU A C 1
ATOM 625 O O . LEU A 1 82 ? -10.165 -2.277 16.997 1.00 75.00 82 LEU A O 1
ATOM 629 N N . THR A 1 83 ? -10.384 -0.834 15.276 1.00 77.88 83 THR A N 1
ATOM 630 C CA . THR A 1 83 ? -11.157 0.188 15.998 1.00 77.88 83 THR A CA 1
ATOM 631 C C . THR A 1 83 ? -12.435 -0.395 16.595 1.00 77.88 83 THR A C 1
ATOM 633 O O . THR A 1 83 ? -12.722 -0.183 17.777 1.00 77.88 83 THR A O 1
ATOM 636 N N . ARG A 1 84 ? -13.176 -1.215 15.836 1.00 77.12 84 ARG A N 1
ATOM 637 C CA . ARG A 1 84 ? -14.378 -1.897 16.342 1.00 77.12 84 ARG A CA 1
ATOM 638 C C . ARG A 1 84 ? -14.074 -2.799 17.540 1.00 77.12 84 ARG A C 1
ATOM 640 O O . ARG A 1 84 ? -14.776 -2.742 18.548 1.00 77.12 84 ARG A O 1
ATOM 647 N N . ARG A 1 85 ? -13.016 -3.610 17.461 1.00 79.56 85 ARG A N 1
ATOM 648 C CA . ARG A 1 85 ? -12.628 -4.517 18.556 1.00 79.56 85 ARG A CA 1
ATOM 649 C C . ARG A 1 85 ? -12.160 -3.763 19.798 1.00 79.56 85 ARG A C 1
ATOM 651 O O . ARG A 1 85 ? -12.473 -4.188 20.910 1.00 79.56 85 ARG A O 1
ATOM 658 N N . VAL A 1 86 ? -11.412 -2.672 19.624 1.00 81.19 86 VAL A N 1
ATOM 659 C CA . VAL A 1 86 ? -10.998 -1.802 20.737 1.00 81.19 86 VAL A CA 1
ATOM 660 C C . VAL A 1 86 ? -12.235 -1.222 21.425 1.00 81.19 86 VAL A C 1
ATOM 662 O O . VAL A 1 86 ? -12.343 -1.327 22.647 1.00 81.19 86 VAL A O 1
ATOM 665 N N . ARG A 1 87 ? -13.216 -0.735 20.651 1.00 79.00 87 ARG A N 1
ATOM 666 C CA . ARG A 1 87 ? -14.488 -0.210 21.173 1.00 79.00 87 ARG A CA 1
ATOM 667 C C . ARG A 1 87 ? -15.266 -1.251 21.981 1.00 79.00 87 ARG A C 1
ATOM 669 O O . ARG A 1 87 ? -15.677 -0.960 23.101 1.00 79.00 87 ARG A O 1
ATOM 676 N N . GLU A 1 88 ? -15.439 -2.461 21.452 1.00 82.25 88 GLU A N 1
ATOM 677 C CA . GLU A 1 88 ? -16.152 -3.545 22.148 1.00 82.25 88 GLU A CA 1
ATOM 678 C C . GLU A 1 88 ? -15.465 -3.920 23.474 1.00 82.25 88 GLU A C 1
ATOM 680 O O . GLU A 1 88 ? -16.131 -4.092 24.497 1.00 82.25 88 GLU A O 1
ATOM 685 N N . ARG A 1 89 ? -14.126 -3.985 23.497 1.00 82.44 89 ARG A N 1
ATOM 686 C CA . ARG A 1 89 ? -13.368 -4.315 24.716 1.00 82.44 89 ARG A CA 1
ATOM 687 C C . ARG A 1 89 ? -13.378 -3.207 25.756 1.00 82.44 89 ARG A C 1
ATOM 689 O O . ARG A 1 89 ? -13.531 -3.517 26.935 1.00 82.44 89 ARG A O 1
ATOM 696 N N . MET A 1 90 ? -13.206 -1.951 25.343 1.00 80.25 90 MET A N 1
ATOM 697 C CA . MET A 1 90 ? -13.259 -0.814 26.266 1.00 80.25 90 MET A CA 1
ATOM 698 C C . MET A 1 90 ? -14.637 -0.726 26.920 1.00 80.25 90 MET A C 1
ATOM 700 O O . MET A 1 90 ? -14.716 -0.673 28.143 1.00 80.25 90 MET A O 1
ATOM 704 N N . LEU A 1 91 ? -15.715 -0.815 26.134 1.00 82.94 91 LEU A N 1
ATOM 705 C CA . LEU A 1 91 ? -17.080 -0.794 26.668 1.00 82.94 91 LEU A CA 1
ATOM 706 C C . LEU A 1 91 ? -17.347 -1.975 27.604 1.00 82.94 91 LEU A C 1
ATOM 708 O O . LEU A 1 91 ? -17.836 -1.773 28.711 1.00 82.94 91 LEU A O 1
ATOM 712 N N . SER A 1 92 ? -16.970 -3.195 27.209 1.00 85.44 92 SER A N 1
ATOM 713 C CA . SER A 1 92 ? -17.151 -4.376 28.060 1.00 85.44 92 SER A CA 1
ATOM 714 C C . SER A 1 92 ? -16.410 -4.262 29.393 1.00 85.44 92 SER A C 1
ATOM 716 O O . SER A 1 92 ? -16.915 -4.764 30.391 1.00 85.44 92 SER A O 1
ATOM 718 N N . LYS A 1 93 ? -15.230 -3.630 29.418 1.00 82.62 93 LYS A N 1
ATOM 719 C CA . LYS A 1 93 ? -14.465 -3.417 30.652 1.00 82.62 93 LYS A CA 1
ATOM 720 C C . LYS A 1 93 ? -15.058 -2.323 31.526 1.00 82.62 93 LYS A C 1
ATOM 722 O O . LYS A 1 93 ? -15.110 -2.499 32.739 1.00 82.62 93 LYS A O 1
ATOM 727 N N . ILE A 1 94 ? -15.539 -1.244 30.918 1.00 83.00 94 ILE A N 1
ATOM 728 C CA . ILE A 1 94 ? -16.160 -0.139 31.648 1.00 83.00 94 ILE A CA 1
ATOM 729 C C . ILE A 1 94 ? -17.433 -0.609 32.351 1.00 83.00 94 ILE A C 1
ATOM 731 O O . ILE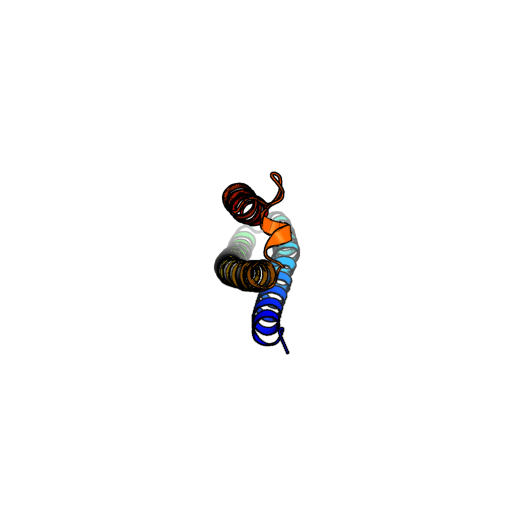 A 1 94 ? -17.614 -0.325 33.526 1.00 83.00 94 ILE A O 1
ATOM 735 N N . LEU A 1 95 ? -18.251 -1.431 31.691 1.00 82.69 95 LEU A N 1
ATOM 736 C CA . LEU A 1 95 ? -19.473 -1.995 32.279 1.00 82.69 95 LEU A CA 1
ATOM 737 C C . LEU A 1 95 ? -19.233 -2.955 33.461 1.00 82.69 95 LEU A C 1
ATOM 739 O O . LEU A 1 95 ? -20.184 -3.299 34.153 1.00 82.69 95 LEU A O 1
ATOM 743 N N . THR A 1 96 ? -17.992 -3.397 33.694 1.00 85.50 96 THR A N 1
ATOM 744 C CA . THR A 1 96 ? -17.620 -4.224 34.858 1.00 85.50 96 THR A CA 1
ATOM 745 C C . THR A 1 96 ? -17.107 -3.427 36.059 1.00 85.50 96 THR A C 1
ATOM 747 O O . THR A 1 96 ? -16.815 -4.043 37.084 1.00 85.50 96 THR A O 1
ATOM 750 N N . PHE A 1 97 ? -16.966 -2.101 35.963 1.00 82.31 97 PHE A N 1
ATOM 751 C CA . PHE A 1 97 ? -16.578 -1.289 37.118 1.00 82.31 97 PHE A CA 1
ATOM 752 C C . PHE A 1 97 ? -17.711 -1.176 38.142 1.00 82.31 97 PHE A C 1
ATOM 754 O O . PHE A 1 97 ? -18.893 -1.283 37.817 1.00 82.31 97 PHE A O 1
ATOM 761 N N . GLU A 1 98 ? -17.329 -0.983 39.402 1.00 82.75 98 GLU A N 1
ATOM 762 C CA . GLU A 1 98 ? -18.260 -0.780 40.508 1.00 82.75 98 GLU A CA 1
ATOM 763 C C . GLU A 1 98 ? -19.019 0.548 40.380 1.00 82.75 98 GLU A C 1
ATOM 765 O O . GLU A 1 98 ? -18.513 1.518 39.822 1.00 82.75 98 GLU A O 1
ATOM 770 N N . VAL A 1 99 ? -20.238 0.609 40.927 1.00 76.25 99 VAL A N 1
ATOM 771 C CA . VAL A 1 99 ? -21.107 1.795 40.806 1.00 76.25 99 VAL A CA 1
ATOM 772 C C . VAL A 1 99 ? -20.469 3.036 41.444 1.00 76.25 99 VAL A C 1
ATOM 774 O O . VAL A 1 99 ? -20.597 4.122 40.893 1.00 76.25 99 VAL A O 1
ATOM 777 N N . GLY A 1 100 ? -19.712 2.871 42.537 1.00 79.69 100 GLY A N 1
ATOM 778 C CA . GLY A 1 100 ? -19.000 3.971 43.201 1.00 79.69 100 GLY A CA 1
ATOM 779 C C . GLY A 1 100 ? -17.891 4.602 42.353 1.00 79.69 100 GLY A C 1
ATOM 780 O O . GLY A 1 100 ? -17.592 5.776 42.521 1.00 79.69 100 GLY A O 1
ATOM 781 N N . TRP A 1 101 ? -17.335 3.867 41.385 1.00 79.81 101 TRP A N 1
ATOM 782 C CA . TRP A 1 101 ? -16.332 4.402 40.461 1.00 79.81 101 TRP A CA 1
ATOM 783 C C . TRP A 1 101 ? -16.939 5.396 39.458 1.00 79.81 101 TRP A C 1
ATOM 785 O O . TRP A 1 101 ? -16.256 6.312 39.010 1.00 79.81 101 TRP A O 1
ATOM 795 N N . PHE A 1 102 ? -18.229 5.248 39.129 1.00 79.38 102 PHE A N 1
ATOM 7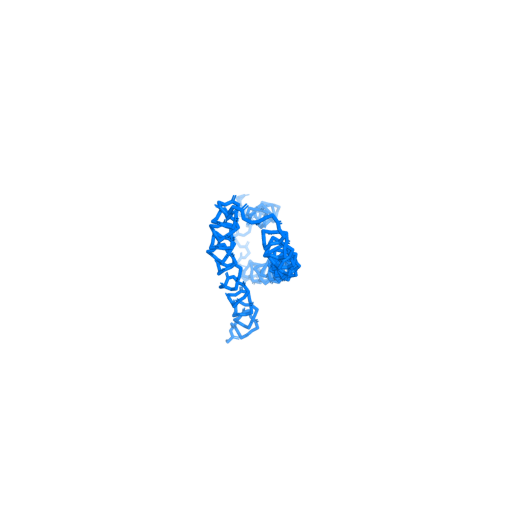96 C CA . PHE A 1 102 ? -18.964 6.171 38.252 1.00 79.38 102 PHE A CA 1
ATOM 797 C C . PHE A 1 102 ? -19.486 7.423 38.968 1.00 79.38 102 PHE A C 1
ATOM 799 O O . PHE A 1 102 ? -19.949 8.346 38.298 1.00 79.38 102 PHE A O 1
ATOM 806 N N . ASP A 1 103 ? -19.440 7.437 40.302 1.00 80.25 103 ASP A N 1
ATOM 807 C CA . ASP A 1 103 ? -19.926 8.541 41.140 1.00 80.25 103 ASP A CA 1
ATOM 808 C C . ASP A 1 103 ? -18.884 9.668 41.272 1.00 80.25 103 ASP A C 1
ATOM 810 O O . ASP A 1 103 ? -19.185 10.778 41.704 1.00 80.25 103 ASP A O 1
ATOM 814 N N . GLU A 1 104 ? -17.644 9.397 40.862 1.00 81.00 104 GLU A N 1
ATOM 815 C CA . GLU A 1 104 ? -16.554 10.366 40.851 1.00 81.00 104 GLU A CA 1
ATOM 816 C C . GLU A 1 104 ? -16.718 11.342 39.672 1.00 81.00 104 GLU A C 1
ATOM 818 O O . GLU A 1 104 ? -16.924 10.918 38.531 1.00 81.00 104 GLU A O 1
ATOM 823 N N . GLU A 1 105 ? -16.609 12.657 39.915 1.00 72.31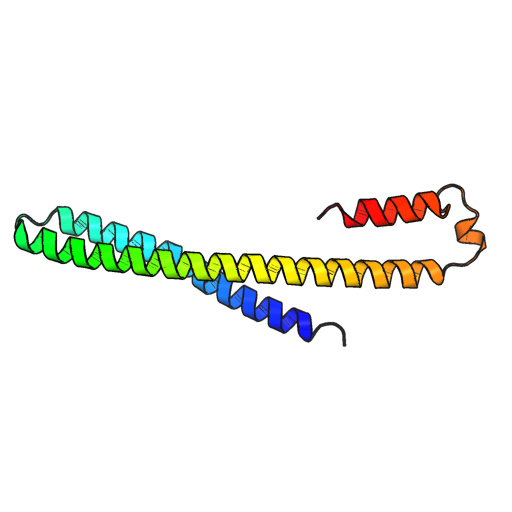 105 GLU A N 1
ATOM 824 C CA . GLU A 1 105 ? -16.885 13.697 38.900 1.00 72.31 105 GLU A CA 1
ATOM 825 C C . GLU A 1 105 ? -16.050 13.523 37.614 1.00 72.31 105 GLU A C 1
ATOM 827 O O . GLU A 1 105 ? -16.529 13.805 36.512 1.00 72.31 105 GLU A O 1
ATOM 832 N N . GLU A 1 106 ? -14.829 12.985 37.724 1.00 72.50 106 GLU A N 1
ATOM 833 C CA . GLU A 1 106 ? -13.954 12.680 36.582 1.00 72.50 106 GLU A CA 1
ATOM 834 C C . GLU A 1 106 ? -14.391 11.455 35.753 1.00 72.50 106 GLU A C 1
ATOM 836 O O . GLU A 1 106 ? -14.048 11.356 34.568 1.00 72.50 106 GLU A O 1
ATOM 841 N N . ASN A 1 107 ? -15.151 10.531 36.348 1.00 75.62 107 ASN A N 1
ATOM 842 C CA . ASN A 1 107 ? -15.601 9.264 35.757 1.00 75.62 107 ASN A CA 1
ATOM 843 C C . ASN A 1 107 ? -17.108 9.261 35.458 1.00 75.62 107 ASN A C 1
ATOM 845 O O . ASN A 1 107 ? -17.709 8.213 35.209 1.00 75.62 107 ASN A O 1
ATOM 849 N N . SER A 1 108 ? -17.722 10.443 35.408 1.00 76.12 108 SER A N 1
ATOM 850 C CA . SER A 1 108 ? -19.091 10.590 34.931 1.00 76.12 108 SER A CA 1
ATOM 851 C C . SER A 1 108 ? -19.250 9.972 33.535 1.00 76.12 108 SER A C 1
ATOM 853 O O . SER A 1 108 ? -18.365 10.050 32.674 1.00 76.12 108 SER A O 1
ATOM 855 N N . THR A 1 109 ? -20.415 9.380 33.273 1.00 75.94 109 THR A N 1
ATOM 856 C CA . THR A 1 109 ? -20.737 8.700 32.005 1.00 75.94 109 THR A CA 1
ATOM 857 C C . THR A 1 109 ? -20.463 9.566 30.767 1.00 75.94 109 THR A C 1
ATOM 859 O O . THR A 1 109 ? -19.990 9.052 29.749 1.00 75.94 109 THR A O 1
ATOM 862 N N . GLY A 1 110 ? -20.673 10.884 30.858 1.00 79.19 110 GLY A N 1
ATOM 863 C CA . GLY A 1 110 ? -20.352 11.842 29.795 1.00 79.19 110 GLY A CA 1
ATOM 864 C C . GLY A 1 110 ? -18.846 12.040 29.574 1.00 79.19 110 GLY A C 1
ATOM 865 O O . GLY A 1 110 ? -18.388 12.047 28.428 1.00 79.19 110 GLY A O 1
ATOM 866 N N . ALA A 1 111 ? -18.063 12.131 30.652 1.00 78.81 111 ALA A N 1
ATOM 867 C CA . ALA A 1 111 ? -16.606 12.267 30.597 1.00 78.81 111 ALA A CA 1
ATOM 868 C C . ALA A 1 111 ? -15.945 10.995 30.044 1.00 78.81 111 ALA A C 1
ATOM 870 O O . ALA A 1 111 ? -15.047 11.071 29.202 1.00 78.81 111 ALA A O 1
ATOM 871 N N . ILE A 1 112 ? -16.448 9.822 30.434 1.00 79.38 112 ILE A N 1
ATOM 872 C CA . ILE A 1 112 ? -15.999 8.529 29.909 1.00 79.38 112 ILE A CA 1
ATOM 873 C C . ILE A 1 112 ? -16.337 8.395 28.426 1.00 79.38 112 ILE A C 1
ATOM 875 O O . ILE A 1 112 ? -15.465 8.032 27.640 1.00 79.38 112 ILE A O 1
ATOM 879 N N . CYS A 1 113 ? -17.570 8.703 28.017 1.00 78.88 113 CYS A N 1
ATOM 880 C CA . CYS A 1 113 ? -17.967 8.616 26.611 1.00 78.88 113 CYS A CA 1
ATOM 881 C C . CYS A 1 113 ? -17.120 9.556 25.735 1.00 78.88 113 CYS A C 1
ATOM 883 O O . CYS A 1 113 ? -16.630 9.147 24.682 1.00 78.88 113 CYS A O 1
ATOM 885 N N . SER A 1 114 ? -16.855 10.774 26.223 1.00 79.19 114 SER A N 1
ATOM 886 C CA . SER A 1 114 ? -15.960 11.739 25.577 1.00 79.19 114 SER A CA 1
ATOM 887 C C . SER A 1 114 ? -14.513 11.237 25.506 1.00 79.19 114 SER A C 1
ATOM 889 O O . SER A 1 114 ? -13.886 11.320 24.453 1.00 79.19 114 SER A O 1
ATOM 891 N N . ARG A 1 115 ? -13.984 10.626 26.575 1.00 77.94 115 ARG A N 1
ATOM 892 C CA . ARG A 1 115 ? -12.647 10.005 26.579 1.00 77.94 115 ARG A CA 1
ATOM 893 C C . ARG A 1 115 ? -12.549 8.812 25.631 1.00 77.94 115 ARG A C 1
ATOM 895 O O . ARG A 1 115 ? -11.545 8.692 24.941 1.00 77.94 115 ARG A O 1
ATOM 902 N N . ILE A 1 116 ? -13.560 7.943 25.565 1.00 77.31 116 ILE A N 1
ATOM 903 C CA . ILE A 1 116 ? -13.588 6.821 24.611 1.00 77.31 116 ILE A CA 1
ATOM 904 C C . ILE A 1 116 ? -13.633 7.357 23.180 1.00 77.31 116 ILE A C 1
ATOM 906 O O . ILE A 1 116 ? -12.907 6.850 22.332 1.00 77.31 116 ILE A O 1
ATOM 910 N N . ALA A 1 117 ? -14.453 8.375 22.909 1.00 75.44 117 ALA A N 1
ATOM 911 C CA . ALA A 1 117 ? -14.549 8.985 21.588 1.00 75.44 117 ALA A CA 1
ATOM 912 C C . ALA A 1 117 ? -13.238 9.676 21.179 1.00 75.44 117 ALA A C 1
ATOM 914 O O . ALA A 1 117 ? -12.750 9.431 20.080 1.00 75.44 117 ALA A O 1
ATOM 915 N N . ASN A 1 118 ? -12.633 10.466 22.071 1.00 76.81 118 ASN A N 1
ATOM 916 C CA . ASN A 1 118 ? -11.385 11.182 21.800 1.00 76.81 118 ASN A CA 1
ATOM 917 C C . ASN A 1 118 ? -10.179 10.244 21.696 1.00 76.81 118 ASN A C 1
ATOM 919 O O . ASN A 1 118 ? -9.408 10.362 20.756 1.00 76.81 118 ASN A O 1
ATOM 923 N N . ASN A 1 119 ? -10.023 9.270 22.596 1.00 65.94 119 ASN A N 1
ATOM 924 C CA . ASN A 1 119 ? -8.923 8.300 22.503 1.00 65.94 119 ASN A CA 1
ATOM 925 C C . ASN A 1 119 ? -9.078 7.340 21.311 1.00 65.94 119 ASN A C 1
ATOM 927 O O . ASN A 1 119 ? -8.113 6.682 20.936 1.00 65.94 119 ASN A O 1
ATOM 931 N N . ALA A 1 120 ? -10.273 7.246 20.719 1.00 58.50 120 ALA A N 1
ATOM 932 C CA . ALA A 1 120 ? -10.523 6.448 19.522 1.00 58.50 120 ALA A CA 1
ATOM 933 C C . ALA A 1 120 ? -10.273 7.209 18.210 1.00 58.50 120 ALA A C 1
ATOM 935 O O . ALA A 1 120 ? -10.115 6.564 17.176 1.00 58.50 120 ALA A O 1
ATOM 936 N N . THR A 1 121 ? -10.257 8.546 18.228 1.00 58.00 121 THR A N 1
ATOM 937 C CA . THR A 1 121 ? -9.989 9.372 17.040 1.00 58.00 121 THR A CA 1
ATOM 938 C C . THR A 1 121 ? -8.518 9.734 16.874 1.00 58.00 121 THR A C 1
ATOM 940 O O . THR A 1 121 ? -8.120 10.065 15.761 1.00 58.00 121 THR A O 1
ATOM 943 N N . VAL A 1 122 ? -7.697 9.635 17.926 1.00 52.25 122 VAL A N 1
ATOM 944 C CA . VAL A 1 122 ? -6.233 9.765 17.809 1.00 52.25 122 VAL A CA 1
ATOM 945 C C . VAL A 1 122 ? -5.641 8.449 17.280 1.00 52.25 122 VAL A C 1
ATOM 947 O O . VAL A 1 122 ? -5.132 7.621 18.034 1.00 52.25 122 VAL A O 1
ATOM 950 N N . VAL A 1 123 ? -5.765 8.243 15.968 1.00 43.03 123 VAL A N 1
ATOM 951 C CA . VAL A 1 123 ? -5.020 7.257 15.162 1.00 43.03 123 VAL A CA 1
ATOM 952 C C . VAL A 1 123 ? -4.366 7.983 14.000 1.00 43.03 123 VAL A C 1
ATOM 954 O O . VAL A 1 123 ? -5.066 8.794 13.356 1.00 43.03 123 VAL A O 1
#

Mean predicted aligned error: 10.4 Å